Protein AF-A0A919ZYZ6-F1 (afdb_monomer)

Secondary structure (DSSP, 8-state):
-------TT-HHHHHHHHHHHHSSPPPHHHHHHHHHHHHHHHHHHHHHHHHTT--S-HHHHHHHHHHHHHHHHHTS--

Radius of gyration: 17.9 Å; Cα contacts (8 Å, |Δi|>4): 41; chains: 1; bounding box: 46×36×38 Å

Solvent-accessible surface area (backbone atoms only — not comparable to full-atom values): 4628 Å² total; per-residue (Å²): 130,85,77,78,77,78,62,89,53,36,38,67,52,41,29,53,50,34,32,71,77,69,76,42,66,60,56,71,69,57,18,41,50,52,20,61,67,46,45,64,56,53,53,49,52,52,50,51,32,61,75,65,70,52,80,84,46,75,66,48,58,53,49,54,56,49,52,56,52,52,58,57,58,69,70,72,79,123

Nearest PDB structures (foldseek):
  1taf-assembly1_B  TM=6.534E-01  e=1.014E+00  Drosophila melanogaster
  4v9g-assembly1_AM  TM=4.296E-01  e=9.652E+00  Cereibacter sphaeroides
  6wu7-assembly1_A  TM=3.450E-01  e=7.912E+00  Homo sapiens

Structure (mmCIF, N/CA/C/O backbone):
data_AF-A0A919ZYZ6-F1
#
_entry.id   AF-A0A919ZYZ6-F1
#
loop_
_atom_site.group_PDB
_atom_site.id
_atom_site.type_symbol
_atom_site.label_atom_id
_atom_site.label_alt_id
_atom_site.label_comp_id
_atom_site.label_asym_id
_atom_site.label_entity_id
_atom_site.label_seq_id
_atom_site.pdbx_PDB_ins_code
_atom_site.Cartn_x
_atom_site.Cartn_y
_atom_site.Cartn_z
_atom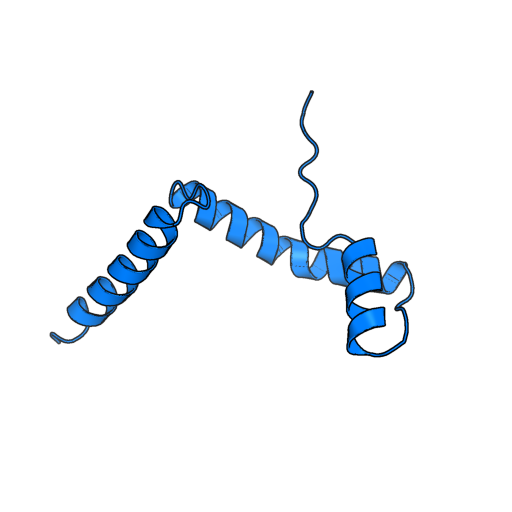_site.occupancy
_atom_site.B_iso_or_equiv
_atom_site.auth_seq_id
_atom_site.auth_comp_id
_atom_site.auth_asym_id
_atom_site.auth_atom_id
_atom_site.pdbx_PDB_model_num
ATOM 1 N N . MET A 1 1 ? -6.363 20.488 -9.686 1.00 36.31 1 MET A N 1
ATOM 2 C CA . MET A 1 1 ? -6.684 19.658 -8.505 1.00 36.31 1 MET A CA 1
ATOM 3 C C . MET A 1 1 ? -5.506 18.732 -8.271 1.00 36.31 1 MET A C 1
ATOM 5 O O . MET A 1 1 ? -5.147 18.020 -9.198 1.00 36.31 1 MET A O 1
ATOM 9 N N . LYS A 1 2 ? -4.844 18.796 -7.110 1.00 36.66 2 LYS A N 1
ATOM 10 C CA . LYS A 1 2 ? -3.861 17.767 -6.744 1.00 36.66 2 LYS A CA 1
ATOM 11 C C . LYS A 1 2 ? -4.674 16.507 -6.456 1.00 36.66 2 LYS A C 1
ATOM 13 O O . LYS A 1 2 ? -5.486 16.536 -5.541 1.00 36.66 2 LYS A O 1
ATOM 18 N N . GLN A 1 3 ? -4.550 15.473 -7.285 1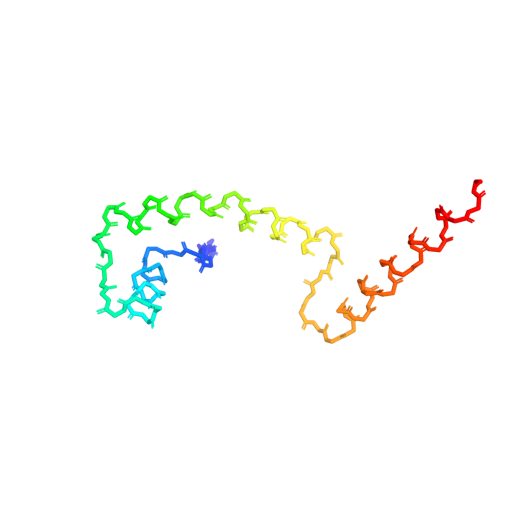.00 40.59 3 GLN A N 1
ATOM 19 C CA . GLN A 1 3 ? -5.089 14.161 -6.935 1.00 40.59 3 GLN A CA 1
ATOM 20 C C . GLN A 1 3 ? -4.374 13.731 -5.655 1.00 40.59 3 GLN A C 1
ATOM 22 O O . GLN A 1 3 ? -3.155 13.557 -5.657 1.00 40.59 3 GLN A 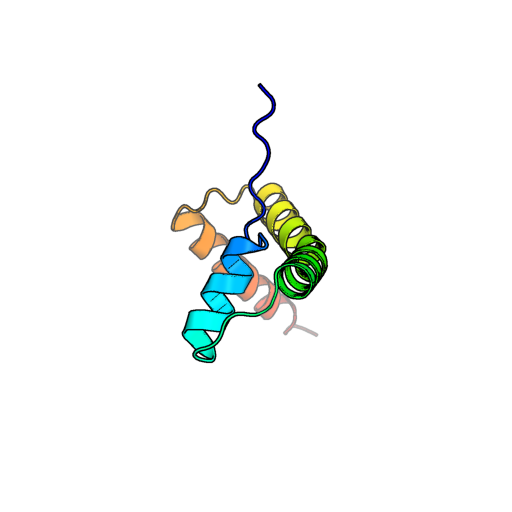O 1
ATOM 27 N N . GLU A 1 4 ? -5.110 13.6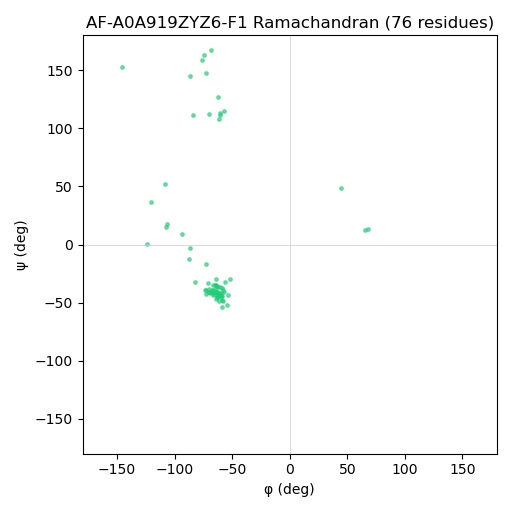47 -4.551 1.00 48.12 4 GLU A N 1
ATOM 28 C CA . GLU A 1 4 ? -4.619 12.981 -3.353 1.00 48.12 4 GLU A CA 1
ATOM 29 C C . GLU A 1 4 ? -4.352 11.532 -3.750 1.00 48.12 4 GLU A C 1
ATOM 31 O O . GLU A 1 4 ? -5.268 10.801 -4.134 1.00 48.12 4 GLU A O 1
ATOM 36 N N . LYS A 1 5 ? -3.073 11.146 -3.768 1.00 55.72 5 LYS A N 1
ATOM 37 C CA . LYS A 1 5 ? -2.689 9.761 -4.020 1.00 55.72 5 LYS A CA 1
ATOM 38 C C . LYS A 1 5 ? -3.301 8.922 -2.907 1.00 55.72 5 LYS A C 1
ATOM 40 O O . LYS A 1 5 ? -2.862 9.010 -1.763 1.00 55.72 5 LYS A O 1
ATOM 45 N N . LYS A 1 6 ? -4.328 8.137 -3.241 1.00 56.41 6 LYS A N 1
ATOM 46 C CA . LYS A 1 6 ? -4.845 7.100 -2.350 1.00 56.41 6 LYS A CA 1
ATOM 47 C C . LYS A 1 6 ? -3.693 6.159 -2.026 1.00 56.41 6 LYS A C 1
ATOM 49 O O . LYS A 1 6 ? -3.158 5.506 -2.915 1.00 56.41 6 LYS A O 1
ATOM 54 N N . 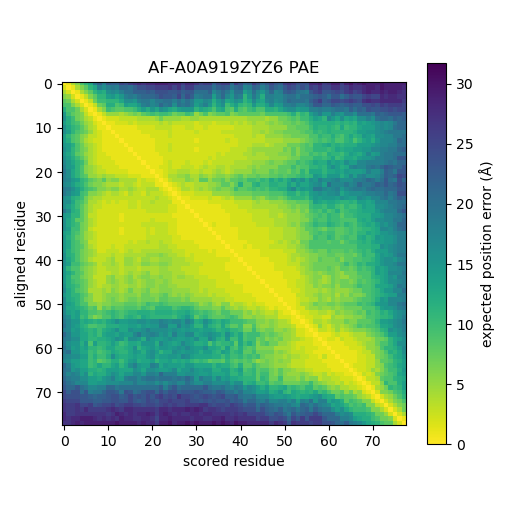THR A 1 7 ? -3.300 6.126 -0.763 1.00 63.81 7 THR A N 1
ATOM 55 C CA . THR A 1 7 ? -2.348 5.148 -0.252 1.00 63.81 7 THR A CA 1
ATOM 56 C C . THR A 1 7 ? -2.946 3.756 -0.409 1.00 63.81 7 THR A C 1
ATOM 58 O O . THR A 1 7 ? -4.052 3.512 0.065 1.00 63.81 7 THR A O 1
ATOM 61 N N . THR A 1 8 ? -2.217 2.842 -1.051 1.00 73.25 8 THR A N 1
ATOM 62 C CA . THR A 1 8 ? -2.653 1.452 -1.287 1.00 73.25 8 THR A CA 1
ATOM 63 C C . THR A 1 8 ? -3.018 0.723 0.010 1.00 73.25 8 THR A C 1
ATOM 65 O O . THR A 1 8 ? -3.910 -0.118 0.022 1.00 73.25 8 THR A O 1
ATOM 68 N N . TYR A 1 9 ? -2.343 1.071 1.107 1.00 83.38 9 TYR A N 1
ATOM 69 C CA . TYR A 1 9 ? -2.502 0.469 2.428 1.00 83.38 9 TYR A CA 1
ATOM 70 C C . TYR A 1 9 ? -3.197 1.418 3.410 1.00 83.38 9 TYR A C 1
ATOM 72 O O . TYR A 1 9 ? -2.655 1.687 4.474 1.00 83.38 9 TYR A O 1
ATOM 80 N N . ASP A 1 10 ? -4.354 1.976 3.052 1.00 88.06 10 ASP A N 1
ATOM 81 C CA . ASP A 1 10 ? -5.117 2.812 3.987 1.00 88.06 10 ASP A CA 1
ATOM 82 C C . ASP A 1 10 ? -5.720 2.007 5.163 1.00 88.06 10 ASP A C 1
ATOM 84 O O . ASP A 1 10 ? -5.730 0.772 5.168 1.00 88.06 10 ASP A O 1
ATOM 88 N N . SER A 1 11 ? -6.201 2.704 6.200 1.00 87.19 11 SER A N 1
ATOM 89 C CA . SER A 1 11 ? -6.749 2.057 7.405 1.00 87.19 11 SER A CA 1
ATOM 90 C C . SER A 1 11 ? -7.936 1.142 7.086 1.00 87.19 11 SER A C 1
ATOM 92 O O . SER A 1 11 ? -8.042 0.049 7.631 1.00 87.19 11 SER A O 1
ATOM 94 N N . ASN A 1 12 ? -8.791 1.539 6.142 1.00 89.81 12 ASN A N 1
ATOM 95 C CA . ASN A 1 12 ? -9.939 0.736 5.727 1.00 89.81 12 ASN A CA 1
ATOM 96 C C . ASN A 1 12 ? -9.495 -0.564 5.031 1.00 89.81 12 ASN A C 1
ATOM 98 O O . ASN A 1 12 ? -10.057 -1.633 5.269 1.00 89.81 12 ASN A O 1
ATOM 102 N N . PHE A 1 13 ? -8.448 -0.508 4.206 1.00 89.81 13 PHE A N 1
ATOM 103 C CA . PHE A 1 13 ? -7.834 -1.700 3.632 1.00 89.81 13 PHE A CA 1
ATOM 104 C C . PHE A 1 13 ? -7.303 -2.642 4.722 1.00 89.81 13 PHE A C 1
ATOM 106 O O . PHE A 1 13 ? -7.515 -3.852 4.629 1.00 89.81 13 PHE A O 1
ATOM 113 N N . MET A 1 14 ? -6.668 -2.110 5.772 1.00 91.31 14 MET A N 1
ATOM 114 C CA . MET A 1 14 ? -6.170 -2.912 6.897 1.00 91.31 14 MET A CA 1
ATOM 115 C C . MET A 1 14 ? -7.291 -3.614 7.661 1.00 91.31 14 MET A C 1
ATOM 117 O O . MET A 1 14 ? -7.192 -4.812 7.929 1.00 91.31 14 MET A O 1
ATOM 121 N N . GLU A 1 15 ? -8.377 -2.906 7.964 1.00 91.12 15 GLU A N 1
ATOM 122 C CA . GLU A 1 15 ? -9.552 -3.489 8.620 1.00 91.12 15 GLU A CA 1
ATOM 123 C C . GLU A 1 15 ? -10.141 -4.639 7.793 1.00 91.12 15 GLU A C 1
ATOM 125 O O . GLU A 1 15 ? -10.359 -5.740 8.310 1.00 91.12 15 GLU A O 1
ATOM 130 N N . LEU A 1 16 ? -10.324 -4.424 6.485 1.00 92.38 16 LEU A N 1
ATOM 131 C CA . LEU A 1 16 ? -10.838 -5.442 5.565 1.00 92.38 16 LEU A CA 1
ATOM 132 C C . LEU A 1 16 ? -9.903 -6.651 5.447 1.00 92.38 16 LEU A C 1
ATOM 134 O O . LEU A 1 16 ? -10.370 -7.795 5.406 1.00 92.38 16 LEU A O 1
ATOM 138 N N . LEU A 1 17 ? -8.589 -6.417 5.395 1.00 91.12 17 LEU A N 1
ATOM 139 C CA . LEU A 1 17 ? -7.579 -7.469 5.337 1.00 91.12 17 LEU A CA 1
ATOM 140 C C . LEU A 1 17 ? -7.648 -8.360 6.582 1.00 91.12 17 LEU A C 1
ATOM 142 O O . LEU A 1 17 ? -7.705 -9.586 6.456 1.00 91.12 17 LEU A O 1
ATOM 146 N N . PHE A 1 18 ? -7.698 -7.758 7.771 1.00 91.88 18 PHE A N 1
ATOM 147 C CA . PHE A 1 18 ? -7.771 -8.495 9.032 1.00 91.88 18 PHE A CA 1
ATOM 148 C C . PHE A 1 18 ? -9.089 -9.251 9.186 1.00 91.88 18 PHE A C 1
ATOM 150 O O . PHE A 1 18 ? -9.072 -10.440 9.515 1.00 91.88 18 PHE A O 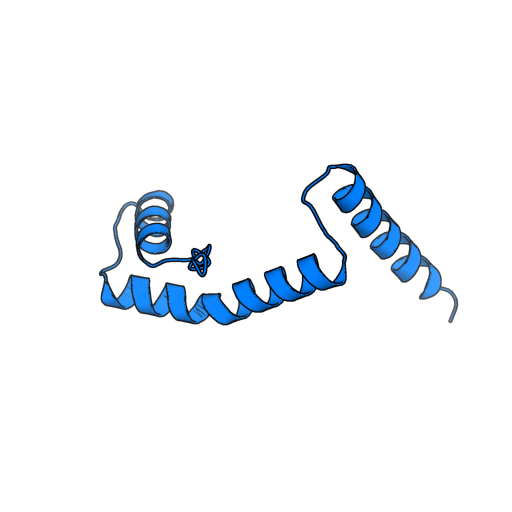1
ATOM 157 N N . ALA A 1 19 ? -10.216 -8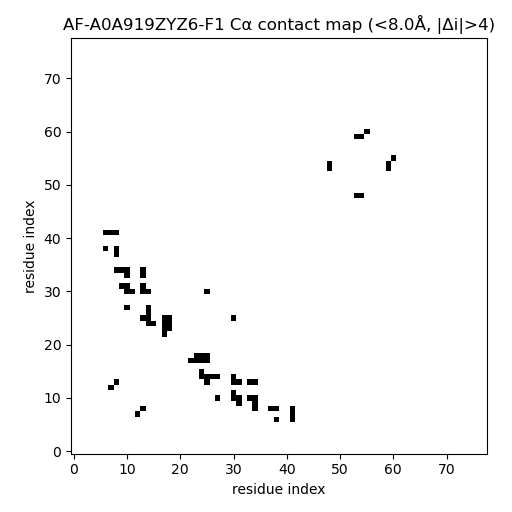.620 8.844 1.00 92.62 19 ALA A N 1
ATOM 158 C CA . ALA A 1 19 ? -11.517 -9.280 8.859 1.00 92.62 19 ALA A CA 1
ATOM 159 C C . ALA A 1 19 ? -11.522 -10.528 7.966 1.00 92.62 19 ALA A C 1
ATOM 161 O O . ALA A 1 19 ? -12.034 -11.578 8.360 1.00 92.62 19 ALA A O 1
ATOM 162 N N . ARG A 1 20 ? -10.897 -10.444 6.786 1.00 93.12 20 ARG A N 1
ATOM 163 C CA . ARG A 1 20 ? -10.821 -11.556 5.835 1.00 93.12 20 ARG A CA 1
ATOM 164 C C . ARG A 1 20 ? -9.870 -12.669 6.273 1.00 93.12 20 ARG A C 1
ATOM 166 O O . ARG A 1 20 ? -10.200 -13.837 6.084 1.00 93.12 20 ARG A O 1
ATOM 173 N N . LEU A 1 21 ? -8.692 -12.331 6.795 1.00 93.19 21 LEU A N 1
ATOM 174 C CA . LEU A 1 21 ? -7.663 -13.318 7.143 1.00 93.19 21 LEU A CA 1
ATOM 175 C C . LEU A 1 21 ? -7.891 -13.967 8.508 1.00 93.19 21 LEU A C 1
ATOM 177 O O . LEU A 1 21 ? -7.542 -15.131 8.699 1.00 93.19 21 LEU A O 1
ATOM 181 N N . HIS A 1 22 ? -8.463 -13.224 9.452 1.00 90.62 22 HIS A N 1
ATOM 182 C CA . HIS A 1 22 ? -8.514 -13.623 10.855 1.00 90.62 22 HIS A CA 1
ATOM 183 C C . HIS A 1 22 ? -9.930 -13.667 11.439 1.00 90.62 22 HIS A C 1
ATOM 185 O O . HIS A 1 22 ? -10.090 -13.992 12.616 1.00 90.62 22 HIS A O 1
ATOM 191 N N . GLY A 1 23 ? -10.961 -13.351 10.647 1.00 89.31 23 GLY A N 1
ATOM 192 C CA . GLY A 1 23 ? -12.360 -13.404 11.080 1.00 89.31 23 GLY A CA 1
ATOM 193 C C . GLY A 1 23 ? -12.736 -12.350 12.127 1.00 89.31 23 GLY A C 1
ATOM 194 O O . GLY A 1 23 ? -13.787 -12.465 12.751 1.00 89.31 23 GLY A O 1
ATOM 195 N N . HIS A 1 24 ? -11.887 -11.342 12.339 1.00 86.25 24 HIS A N 1
ATOM 196 C CA . HIS A 1 24 ? -12.138 -10.221 13.240 1.00 86.25 24 HIS A CA 1
ATOM 197 C C . HIS A 1 24 ? -11.515 -8.938 12.689 1.00 86.25 24 HIS A C 1
ATOM 199 O O . HIS A 1 24 ? -10.532 -8.985 11.952 1.00 86.25 24 HIS A O 1
ATOM 205 N N . SER A 1 25 ? -12.095 -7.795 13.052 1.00 85.06 25 SER A N 1
ATOM 206 C CA . SER A 1 25 ? -11.534 -6.485 12.721 1.00 85.06 25 SER A CA 1
ATOM 207 C C . SER A 1 25 ? -10.531 -6.055 13.784 1.00 85.06 25 SER A C 1
ATOM 209 O O . SER A 1 25 ? -10.727 -6.312 14.973 1.00 85.06 25 SER A O 1
ATOM 211 N N . VAL A 1 26 ? -9.488 -5.357 13.353 1.00 89.38 26 VAL A N 1
ATOM 212 C CA . VAL A 1 26 ? -8.675 -4.516 14.237 1.00 89.38 26 VAL A CA 1
ATOM 213 C C . VAL A 1 26 ? -9.432 -3.221 14.543 1.00 89.38 26 VAL A C 1
ATOM 215 O O . VAL A 1 26 ? -10.372 -2.871 13.825 1.00 89.38 26 VAL A O 1
ATOM 218 N N . ASN A 1 27 ? -9.073 -2.539 15.633 1.00 92.56 27 ASN A N 1
ATOM 219 C CA . ASN A 1 27 ? -9.621 -1.210 15.908 1.00 92.56 27 ASN A CA 1
ATOM 220 C C . ASN A 1 27 ? -8.979 -0.163 14.977 1.00 92.56 27 ASN A C 1
ATOM 222 O O . ASN A 1 27 ? -7.916 -0.400 14.402 1.00 92.56 27 ASN A O 1
ATOM 226 N N . GLU A 1 28 ? -9.618 1.001 14.863 1.00 90.06 28 GLU A N 1
ATOM 227 C CA . GLU A 1 28 ? -9.196 2.073 13.952 1.00 90.06 28 GLU A CA 1
ATOM 228 C C . GLU A 1 28 ? -7.759 2.555 14.224 1.00 90.06 28 GLU A C 1
ATOM 230 O O . GLU A 1 28 ? -6.994 2.781 13.288 1.00 90.06 28 GLU A O 1
ATOM 235 N N . ALA A 1 29 ? -7.353 2.658 15.495 1.00 93.19 29 ALA A N 1
ATOM 236 C CA . ALA A 1 29 ? -6.013 3.116 15.868 1.00 93.19 29 ALA A CA 1
ATOM 237 C C . ALA A 1 29 ? -4.920 2.123 15.438 1.00 93.19 29 ALA A C 1
ATOM 239 O O . ALA A 1 29 ? -3.874 2.527 14.923 1.00 93.19 29 ALA A O 1
ATOM 240 N N . ASP A 1 30 ? -5.171 0.825 15.603 1.00 92.88 30 ASP A N 1
ATOM 241 C CA . ASP A 1 30 ? -4.271 -0.238 15.160 1.00 92.88 30 ASP A CA 1
ATOM 242 C C . ASP A 1 30 ? -4.232 -0.316 13.627 1.00 92.88 30 ASP A C 1
ATOM 244 O O . ASP A 1 30 ? -3.154 -0.435 13.041 1.00 92.88 30 ASP A O 1
ATOM 248 N N . ALA A 1 31 ? -5.383 -0.179 12.961 1.00 92.38 31 ALA A N 1
ATOM 249 C CA . ALA A 1 31 ? -5.470 -0.118 11.504 1.00 92.38 31 ALA A CA 1
ATOM 250 C C . ALA A 1 31 ? -4.677 1.071 10.931 1.00 92.38 31 ALA A C 1
ATOM 252 O O . ALA A 1 31 ? -3.922 0.915 9.967 1.00 92.38 31 ALA A O 1
ATOM 253 N N . GLU A 1 32 ? -4.789 2.246 11.554 1.00 92.12 32 GLU A N 1
ATOM 254 C CA . GLU A 1 32 ? -4.032 3.442 11.183 1.00 92.12 32 GLU A CA 1
ATOM 255 C C . GLU A 1 32 ? -2.529 3.271 11.447 1.00 92.12 32 GLU A C 1
ATOM 257 O O . GLU A 1 32 ? -1.700 3.656 10.618 1.00 92.12 32 GLU A O 1
ATOM 262 N N . GLY A 1 33 ? -2.158 2.653 12.571 1.00 92.56 33 GLY A N 1
ATOM 263 C CA . GLY A 1 33 ? -0.768 2.322 12.883 1.00 92.56 33 GLY A CA 1
ATOM 264 C C . GLY A 1 33 ? -0.139 1.401 11.834 1.00 92.56 33 GLY A C 1
ATOM 265 O O . GLY A 1 33 ? 0.965 1.669 11.354 1.00 92.56 33 GLY A O 1
ATOM 266 N N . LEU A 1 34 ? -0.859 0.355 11.423 1.00 91.56 34 LEU A N 1
ATOM 267 C CA . LEU A 1 34 ? -0.422 -0.580 10.383 1.00 91.56 34 LEU A CA 1
ATOM 268 C C . LEU A 1 34 ? -0.313 0.092 9.008 1.00 91.56 34 LEU A C 1
ATOM 270 O O . LEU 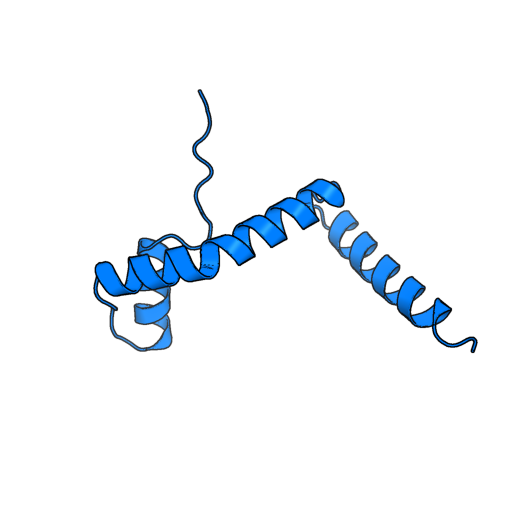A 1 34 ? 0.673 -0.118 8.301 1.00 91.56 34 LEU A O 1
ATOM 274 N N . SER A 1 35 ? -1.283 0.937 8.654 1.00 91.25 35 SER A N 1
ATOM 275 C CA . SER A 1 35 ? -1.256 1.772 7.446 1.00 91.25 35 SER A CA 1
ATOM 276 C C . SER A 1 35 ? 0.015 2.629 7.383 1.00 91.25 35 SER A C 1
ATOM 278 O O . SER A 1 35 ? 0.799 2.532 6.434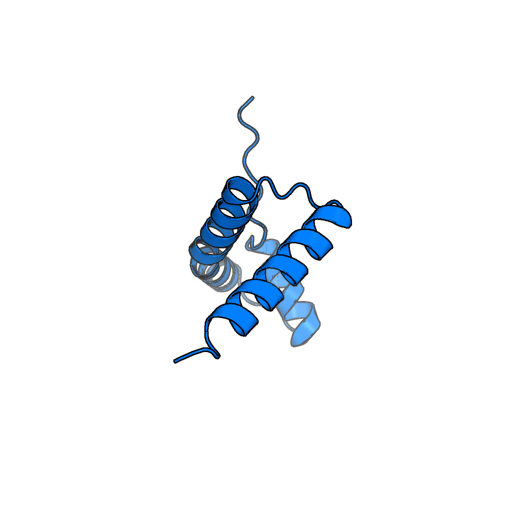 1.00 91.25 35 SER A O 1
ATOM 280 N N . LYS A 1 36 ? 0.305 3.378 8.455 1.00 90.56 36 LYS A N 1
ATOM 281 C CA . LYS A 1 36 ? 1.514 4.213 8.566 1.00 90.56 36 LYS A CA 1
ATOM 282 C C . LYS A 1 36 ? 2.803 3.399 8.516 1.00 90.56 36 LYS A C 1
ATOM 284 O O . LYS A 1 36 ? 3.786 3.847 7.930 1.00 90.56 36 LYS A O 1
ATOM 289 N N . MET A 1 37 ? 2.813 2.199 9.096 1.00 91.88 37 MET A N 1
ATOM 290 C CA . MET A 1 37 ? 3.972 1.306 9.041 1.00 91.88 37 MET A CA 1
ATOM 291 C C . MET A 1 37 ? 4.289 0.852 7.608 1.00 91.88 37 MET A C 1
ATOM 293 O O . MET A 1 37 ? 5.462 0.712 7.264 1.00 91.88 37 MET A O 1
ATOM 297 N N . LEU A 1 38 ? 3.274 0.638 6.763 1.00 89.81 38 LEU A N 1
ATOM 298 C CA . LEU A 1 38 ? 3.464 0.222 5.366 1.00 89.81 38 LEU A CA 1
ATOM 299 C C . LEU A 1 38 ? 3.646 1.389 4.388 1.00 89.81 38 LEU A C 1
ATOM 301 O O . LEU A 1 38 ? 4.079 1.174 3.253 1.00 89.81 38 LEU A O 1
ATOM 305 N N . GLU A 1 39 ? 3.373 2.623 4.807 1.00 87.94 39 GLU A N 1
ATOM 306 C CA . GLU A 1 39 ? 3.524 3.810 3.964 1.00 87.94 39 GLU A CA 1
ATOM 307 C C . GLU A 1 39 ? 4.928 3.941 3.324 1.00 87.94 39 GLU A C 1
ATOM 309 O O . GLU A 1 39 ? 5.001 4.195 2.116 1.00 87.94 39 GLU A O 1
ATOM 314 N N . PRO A 1 40 ? 6.053 3.709 4.037 1.00 88.88 40 PRO A N 1
ATOM 315 C CA . PRO A 1 40 ? 7.384 3.753 3.430 1.00 88.88 40 PRO A CA 1
ATOM 316 C C . PRO A 1 40 ? 7.574 2.724 2.309 1.00 88.88 40 PRO A C 1
ATOM 318 O O . PRO A 1 40 ? 8.216 3.026 1.305 1.00 88.88 40 PRO A O 1
ATOM 321 N N . ILE A 1 41 ? 6.989 1.530 2.450 1.00 86.81 41 ILE A N 1
ATOM 322 C CA . ILE A 1 41 ? 7.056 0.472 1.434 1.00 86.81 41 ILE A CA 1
ATOM 323 C C . ILE A 1 41 ? 6.248 0.884 0.201 1.00 86.81 41 ILE A C 1
ATOM 325 O O . ILE A 1 41 ? 6.725 0.720 -0.920 1.00 86.81 41 ILE A O 1
ATOM 329 N N . ASN A 1 42 ? 5.067 1.481 0.395 1.00 84.56 42 ASN A N 1
ATOM 330 C CA . ASN A 1 42 ? 4.266 1.997 -0.716 1.00 84.56 42 ASN A CA 1
ATOM 331 C C . ASN A 1 42 ? 5.023 3.087 -1.493 1.00 84.56 42 ASN A C 1
ATOM 333 O O . ASN A 1 42 ? 5.079 3.053 -2.719 1.00 84.56 42 ASN A O 1
ATOM 337 N N . ARG A 1 43 ? 5.688 4.011 -0.786 1.00 86.31 43 ARG A N 1
ATOM 338 C CA . ARG A 1 43 ? 6.519 5.052 -1.414 1.00 86.31 43 ARG A CA 1
ATOM 339 C C . ARG A 1 43 ? 7.707 4.466 -2.174 1.00 86.31 43 ARG A C 1
ATOM 341 O O . ARG A 1 43 ? 8.004 4.934 -3.269 1.00 86.31 43 ARG A O 1
ATOM 348 N N . LEU A 1 44 ? 8.368 3.448 -1.622 1.00 87.06 44 LEU A N 1
ATOM 349 C CA . LEU A 1 44 ? 9.475 2.767 -2.293 1.00 87.06 44 LEU A CA 1
ATOM 350 C C . LEU A 1 44 ? 9.010 2.088 -3.588 1.00 87.06 44 LEU A C 1
ATOM 352 O O . LEU A 1 44 ? 9.658 2.238 -4.621 1.00 87.06 44 LEU A O 1
ATOM 356 N N . ALA A 1 45 ? 7.876 1.385 -3.545 1.00 84.56 45 ALA A N 1
ATOM 357 C CA . ALA A 1 45 ? 7.292 0.741 -4.718 1.00 84.56 45 ALA A CA 1
ATOM 358 C C . ALA A 1 45 ? 6.907 1.767 -5.797 1.00 84.56 45 ALA A C 1
ATOM 360 O O . ALA A 1 45 ? 7.251 1.585 -6.964 1.00 84.56 45 ALA A O 1
ATOM 361 N N . GLU A 1 46 ? 6.280 2.884 -5.413 1.00 84.12 46 GLU A N 1
ATOM 362 C CA . GLU A 1 46 ? 5.974 3.978 -6.340 1.00 84.12 46 GLU A CA 1
ATOM 363 C C . GLU A 1 46 ? 7.240 4.586 -6.953 1.00 84.12 46 GLU A C 1
ATOM 365 O O . GLU A 1 46 ? 7.278 4.870 -8.148 1.00 84.12 46 GLU A O 1
ATOM 370 N N . GLN A 1 47 ? 8.290 4.810 -6.162 1.00 86.62 47 GLN A N 1
ATOM 371 C CA . GLN A 1 47 ? 9.553 5.338 -6.679 1.00 86.62 47 GLN A CA 1
ATOM 372 C C . GLN A 1 47 ? 10.217 4.369 -7.659 1.00 86.62 47 GLN A C 1
ATOM 374 O O . GLN A 1 47 ? 10.714 4.811 -8.692 1.00 86.62 47 GLN A O 1
ATOM 379 N N . ALA A 1 48 ? 10.186 3.066 -7.370 1.00 83.81 48 ALA A N 1
ATOM 380 C CA . ALA A 1 48 ? 10.699 2.041 -8.270 1.00 83.81 48 ALA A CA 1
ATOM 381 C C . ALA A 1 48 ? 9.902 1.989 -9.583 1.00 83.81 48 ALA A C 1
ATOM 383 O O . ALA A 1 48 ? 10.504 2.026 -10.652 1.00 83.81 48 ALA A O 1
ATOM 384 N N . SER A 1 49 ? 8.566 1.985 -9.516 1.00 82.25 49 SER A N 1
ATOM 385 C CA . SER A 1 49 ? 7.694 2.026 -10.701 1.00 82.25 49 SER A CA 1
ATOM 386 C C . SER A 1 49 ? 7.967 3.269 -11.555 1.00 82.25 49 SER A C 1
ATOM 388 O O . SER A 1 49 ? 8.240 3.140 -12.746 1.00 82.25 49 SER A O 1
ATOM 390 N N . ASN A 1 50 ? 8.020 4.461 -10.949 1.00 82.69 50 ASN A N 1
ATOM 391 C CA . ASN A 1 50 ? 8.334 5.693 -11.678 1.00 82.69 50 ASN A CA 1
ATOM 392 C C . ASN A 1 50 ? 9.741 5.662 -12.293 1.00 82.69 50 ASN A C 1
ATOM 394 O O . ASN A 1 50 ? 9.919 6.066 -13.437 1.00 82.69 50 ASN A O 1
ATOM 398 N N . GLY A 1 51 ? 10.746 5.176 -11.556 1.00 82.75 51 GLY A N 1
ATOM 399 C CA . GLY A 1 51 ? 12.118 5.065 -12.059 1.00 82.75 51 GLY A CA 1
ATOM 400 C C . GLY A 1 51 ? 12.251 4.093 -13.233 1.00 82.75 51 GLY A C 1
ATOM 401 O O . GLY A 1 51 ? 13.088 4.298 -14.109 1.00 82.75 51 GLY A O 1
ATOM 402 N N . LEU A 1 52 ? 11.401 3.068 -13.275 1.00 82.06 52 LEU A N 1
ATOM 403 C CA . LEU A 1 52 ? 11.335 2.088 -14.354 1.00 82.06 52 LEU A CA 1
ATOM 404 C C . LEU A 1 52 ? 10.428 2.519 -15.514 1.00 82.06 52 LEU A C 1
ATOM 406 O O . LEU A 1 52 ? 10.343 1.766 -16.482 1.00 82.06 52 LEU A O 1
ATOM 410 N N . ASN A 1 53 ? 9.755 3.678 -15.427 1.00 82.12 53 ASN A N 1
ATOM 411 C CA . ASN A 1 53 ? 8.622 4.040 -16.289 1.00 82.12 53 ASN A CA 1
ATOM 412 C C . ASN A 1 53 ? 7.643 2.864 -16.433 1.00 82.12 53 ASN A C 1
ATOM 414 O O . ASN A 1 53 ? 7.323 2.456 -17.545 1.00 82.12 53 ASN A O 1
ATOM 418 N N . PHE A 1 54 ? 7.283 2.262 -15.298 1.00 79.81 54 PHE A N 1
ATOM 419 C CA . PHE A 1 54 ? 6.436 1.081 -15.230 1.00 79.81 54 PHE A CA 1
ATOM 420 C C . PHE A 1 54 ? 4.965 1.505 -15.273 1.00 79.81 54 PHE A C 1
ATOM 422 O O . PHE A 1 54 ? 4.500 2.132 -14.319 1.00 79.81 54 PHE A O 1
ATOM 429 N N . ASP A 1 55 ? 4.255 1.189 -16.355 1.00 82.31 55 ASP A N 1
ATOM 430 C CA . ASP A 1 55 ? 2.875 1.631 -16.624 1.00 82.31 55 ASP A CA 1
ATOM 431 C C . ASP A 1 55 ? 1.811 0.526 -16.474 1.00 82.31 55 ASP A C 1
ATOM 433 O O . ASP A 1 55 ? 0.666 0.688 -16.895 1.00 82.31 55 ASP A O 1
ATOM 437 N N . ASP A 1 56 ? 2.189 -0.579 -15.829 1.00 77.69 56 ASP A N 1
ATOM 438 C CA . ASP A 1 56 ? 1.372 -1.776 -15.608 1.00 77.69 56 ASP A CA 1
ATOM 439 C C . ASP A 1 56 ? 0.993 -2.549 -16.888 1.00 77.69 56 ASP A C 1
ATOM 441 O O . ASP A 1 56 ? 0.181 -3.482 -16.833 1.00 77.69 56 ASP A O 1
ATOM 445 N N . GLU A 1 57 ? 1.612 -2.260 -18.039 1.00 84.38 57 GLU A N 1
ATOM 446 C CA . GLU A 1 57 ? 1.442 -3.090 -19.228 1.00 84.38 57 GLU A CA 1
ATOM 447 C C . GLU A 1 57 ? 2.183 -4.438 -19.108 1.00 84.38 57 GLU A C 1
ATOM 449 O O . GLU A 1 57 ? 3.276 -4.528 -18.540 1.00 84.38 57 GLU A O 1
ATOM 454 N N . PRO A 1 58 ? 1.663 -5.528 -19.711 1.00 82.38 58 PRO A N 1
ATOM 455 C CA . PRO A 1 58 ? 2.335 -6.832 -19.717 1.00 82.38 58 PRO A CA 1
ATOM 456 C C . PRO A 1 58 ? 3.794 -6.791 -20.208 1.00 82.38 58 PRO A C 1
ATOM 458 O O . PRO A 1 58 ? 4.616 -7.604 -19.779 1.00 82.38 58 PRO A O 1
ATOM 461 N N . ALA A 1 59 ? 4.123 -5.850 -21.100 1.00 82.50 59 ALA A N 1
ATOM 462 C CA . ALA A 1 59 ? 5.473 -5.645 -21.620 1.00 82.50 59 ALA A CA 1
ATOM 463 C C . ALA A 1 59 ? 6.467 -5.220 -20.527 1.00 82.50 59 ALA A C 1
ATOM 465 O O . ALA A 1 59 ? 7.616 -5.669 -20.535 1.00 82.50 59 ALA A O 1
ATOM 466 N N . ASP A 1 60 ? 6.019 -4.435 -19.553 1.00 78.56 60 ASP A N 1
ATOM 467 C CA . ASP A 1 60 ? 6.856 -3.935 -18.469 1.00 78.56 60 ASP A CA 1
ATOM 468 C C . ASP A 1 60 ? 7.211 -5.034 -17.468 1.00 78.56 60 ASP A C 1
ATOM 470 O O . ASP A 1 60 ? 8.371 -5.165 -17.064 1.00 78.56 60 ASP A O 1
ATOM 474 N N . PHE A 1 61 ? 6.265 -5.924 -17.161 1.00 81.56 61 PHE A N 1
ATOM 475 C CA . PHE A 1 61 ? 6.549 -7.129 -16.376 1.00 81.56 61 PHE A CA 1
ATOM 476 C C . PHE A 1 61 ? 7.593 -8.019 -17.066 1.00 81.56 61 PHE A C 1
ATOM 478 O O . PHE A 1 61 ? 8.526 -8.508 -16.423 1.00 81.56 61 PHE A O 1
ATOM 485 N N . LEU A 1 62 ? 7.471 -8.218 -18.384 1.00 84.50 62 LEU A N 1
ATOM 486 C CA . LEU A 1 62 ? 8.437 -9.000 -19.162 1.00 84.50 62 LEU A CA 1
ATOM 487 C C . LEU A 1 62 ? 9.820 -8.335 -19.196 1.00 84.50 62 LEU A C 1
ATOM 489 O O . LEU A 1 62 ? 10.829 -9.036 -19.075 1.00 84.50 62 LEU A O 1
ATOM 493 N N . ARG A 1 63 ? 9.875 -7.001 -19.316 1.00 84.88 63 ARG A N 1
ATOM 494 C CA . ARG A 1 63 ? 11.114 -6.209 -19.264 1.00 84.88 63 ARG A CA 1
ATOM 495 C C . ARG A 1 63 ? 11.841 -6.422 -17.939 1.00 84.88 63 ARG A C 1
ATOM 497 O O . ARG A 1 63 ? 12.985 -6.875 -17.951 1.00 84.88 63 ARG A O 1
ATOM 504 N N . VAL A 1 64 ? 11.156 -6.212 -16.815 1.00 82.81 64 VAL A N 1
ATOM 505 C CA . VAL A 1 64 ? 11.729 -6.387 -15.468 1.00 82.81 64 VAL A CA 1
ATOM 506 C C . VAL A 1 64 ? 12.235 -7.818 -15.255 1.00 82.81 64 VAL A C 1
ATOM 508 O O . VAL A 1 64 ? 13.354 -8.029 -14.785 1.00 82.81 64 VAL A O 1
ATOM 511 N N . MET A 1 65 ? 11.459 -8.827 -15.659 1.00 82.56 65 MET A N 1
ATOM 512 C CA . MET A 1 65 ? 11.868 -10.231 -15.526 1.00 82.56 65 MET A CA 1
ATOM 513 C C . MET A 1 65 ? 13.097 -10.580 -16.376 1.00 82.56 65 MET A C 1
ATOM 515 O O . MET A 1 65 ? 13.917 -11.406 -15.966 1.00 82.56 65 MET A O 1
ATOM 519 N N . ASN A 1 66 ? 13.242 -9.974 -17.555 1.00 82.19 66 ASN A N 1
ATOM 520 C CA . ASN A 1 66 ? 14.410 -10.172 -18.410 1.00 82.19 66 ASN A CA 1
ATOM 521 C C . ASN A 1 66 ? 15.652 -9.456 -17.858 1.00 82.19 66 ASN A C 1
ATOM 523 O O . ASN A 1 66 ? 16.738 -10.037 -17.864 1.00 82.19 66 ASN A O 1
ATOM 527 N N . GLU A 1 67 ? 15.505 -8.251 -17.306 1.00 79.81 67 GLU A N 1
ATOM 528 C CA . GLU A 1 67 ? 16.596 -7.530 -16.635 1.00 79.81 67 GLU A CA 1
ATOM 529 C C . GLU A 1 67 ? 17.133 -8.296 -15.417 1.00 79.81 67 GLU A C 1
ATOM 531 O O . GLU A 1 67 ? 18.351 -8.425 -15.257 1.00 79.81 67 GLU A O 1
ATOM 536 N N . MET A 1 68 ? 16.250 -8.899 -14.610 1.00 76.44 68 MET A N 1
ATOM 537 C CA . MET A 1 68 ? 16.644 -9.758 -13.482 1.00 76.44 68 MET A CA 1
ATOM 538 C C . MET A 1 68 ? 17.417 -11.012 -13.923 1.00 76.44 68 MET A C 1
ATOM 540 O O . MET A 1 68 ? 18.337 -11.460 -13.238 1.00 76.44 68 MET A O 1
ATOM 544 N N . LYS A 1 69 ? 17.070 -11.597 -15.076 1.00 73.94 69 LYS A N 1
ATOM 545 C CA . LYS A 1 69 ? 17.801 -12.750 -15.633 1.00 73.94 69 LYS A CA 1
ATOM 546 C C . LYS A 1 69 ? 19.184 -12.351 -16.145 1.00 73.94 69 LYS A C 1
ATOM 548 O O . LYS A 1 69 ? 20.153 -13.069 -15.908 1.00 73.94 69 LYS A O 1
ATOM 553 N N . ASN A 1 70 ? 19.287 -11.197 -16.801 1.00 67.19 70 ASN A N 1
ATOM 554 C CA . ASN A 1 70 ? 20.546 -10.709 -17.364 1.00 67.19 70 ASN A CA 1
ATOM 555 C C . ASN A 1 70 ? 21.540 -10.273 -16.277 1.00 67.19 70 ASN A C 1
ATOM 557 O O . ASN A 1 70 ? 22.726 -10.579 -16.371 1.00 67.19 70 ASN A O 1
ATOM 561 N N . THR A 1 71 ? 21.066 -9.639 -15.202 1.00 63.03 71 THR A N 1
ATOM 562 C CA . THR A 1 71 ? 21.907 -9.297 -14.037 1.00 63.03 71 THR A CA 1
ATOM 563 C C . THR A 1 71 ? 22.399 -10.534 -13.285 1.00 63.03 71 THR A C 1
ATOM 565 O O . THR A 1 71 ? 23.542 -10.559 -12.838 1.00 63.03 71 THR A O 1
ATOM 568 N N . ARG A 1 72 ? 21.594 -11.603 -13.206 1.00 56.66 72 ARG A N 1
ATOM 569 C CA . ARG A 1 72 ? 22.028 -12.882 -12.622 1.00 56.66 72 ARG A CA 1
ATOM 570 C C . ARG A 1 72 ? 23.107 -13.580 -13.458 1.00 56.66 72 ARG A C 1
ATOM 572 O O . ARG A 1 72 ? 24.048 -14.126 -12.891 1.00 56.66 72 ARG A O 1
ATOM 579 N N . ASN A 1 73 ? 23.000 -13.534 -14.785 1.00 56.25 73 ASN A N 1
ATOM 580 C CA . ASN A 1 73 ? 23.981 -14.153 -15.682 1.00 56.25 73 ASN A CA 1
ATOM 581 C C . ASN A 1 73 ? 25.328 -13.412 -15.698 1.00 56.25 73 ASN A C 1
ATOM 583 O O . ASN A 1 73 ? 26.370 -14.056 -15.782 1.00 56.25 73 ASN A O 1
ATOM 587 N N . ASN A 1 74 ? 25.329 -12.087 -15.543 1.00 54.22 74 ASN A N 1
ATOM 588 C CA . ASN A 1 74 ? 26.565 -11.297 -15.535 1.00 54.22 74 ASN A CA 1
ATOM 589 C C . ASN A 1 74 ? 27.399 -11.463 -14.250 1.00 54.22 74 ASN A C 1
ATOM 591 O O . ASN A 1 74 ? 28.588 -11.168 -14.266 1.00 54.22 74 ASN A O 1
ATOM 595 N N . ASN A 1 75 ? 26.813 -11.990 -13.170 1.00 53.03 75 ASN A N 1
ATOM 596 C CA . ASN A 1 75 ? 27.506 -12.235 -11.899 1.00 53.03 75 ASN A CA 1
ATOM 597 C C . ASN A 1 75 ? 28.066 -13.667 -11.772 1.00 53.03 75 ASN A C 1
ATOM 599 O O . ASN A 1 75 ? 28.491 -14.060 -10.691 1.00 53.03 75 ASN A O 1
ATOM 603 N N . THR A 1 76 ? 28.040 -14.472 -12.844 1.00 51.12 76 THR A N 1
ATOM 604 C CA . THR A 1 76 ? 28.554 -15.864 -12.840 1.00 51.12 76 THR A CA 1
ATOM 605 C C . THR A 1 76 ? 29.887 -15.999 -13.600 1.00 51.12 76 THR A C 1
ATOM 607 O O . THR A 1 76 ? 30.285 -17.097 -13.980 1.00 51.12 76 THR A O 1
ATOM 610 N N . HIS A 1 77 ? 30.576 -14.879 -13.840 1.00 49.41 77 HIS A N 1
ATOM 611 C CA . HIS A 1 77 ? 31.880 -14.818 -14.510 1.00 49.41 77 HIS A CA 1
ATOM 612 C C . HIS A 1 77 ? 32.980 -14.191 -13.629 1.00 49.41 77 HIS A C 1
ATOM 614 O O . HIS A 1 77 ? 33.855 -13.502 -14.149 1.00 49.41 77 HIS A O 1
ATOM 620 N N . GLU A 1 78 ? 32.952 -14.450 -12.317 1.00 41.59 78 GLU A N 1
ATOM 621 C CA . GLU A 1 78 ? 34.130 -14.313 -11.438 1.00 41.59 78 GLU A CA 1
ATOM 622 C C . GLU A 1 78 ? 34.671 -15.689 -11.038 1.00 41.59 78 GLU A C 1
ATOM 624 O O . GLU A 1 78 ? 33.862 -16.537 -10.594 1.00 41.59 78 GLU A O 1
#

Foldseek 3Di:
DPPPPPQPQALVNQQVVCCVPPVHGDDSVVSRVVSVVCRVVSVVVVVVCVVQVPPPDPVSVVVVVVVVVVVVVVVPPD

Mean predicted aligned error: 10.13 Å

Sequence (78 aa):
MKQEKKTTYDSNFMELLFARLHGHSVNEADAEGLSKMLEPINRLAEQASNGLNFDDEPADFLRVMNEMKNTRNNNTHE

pLDDT: mean 79.34, std 15.22, range [36.31, 93.19]